Protein AF-H3C2M6-F1 (afdb_monomer_lite)

Radius of gyration: 15.04 Å; chains: 1; bounding box: 33×19×46 Å

Structure (mmCIF, N/CA/C/O backbone):
data_AF-H3C2M6-F1
#
_entry.id   AF-H3C2M6-F1
#
loop_
_atom_site.group_PDB
_atom_site.id
_atom_site.type_symbol
_atom_site.label_atom_id
_atom_site.label_alt_id
_atom_site.label_comp_id
_atom_site.label_asym_id
_atom_site.label_entity_id
_atom_site.label_seq_id
_atom_site.pdbx_PDB_ins_code
_atom_site.Cartn_x
_atom_site.Cartn_y
_atom_site.Cartn_z
_atom_site.occupancy
_atom_site.B_iso_or_equiv
_atom_site.auth_seq_id
_atom_site.auth_comp_id
_atom_site.auth_asym_id
_atom_site.auth_atom_id
_atom_site.pdbx_PDB_model_num
ATOM 1 N N . THR A 1 1 ? 4.477 -6.339 -20.507 1.00 64.62 1 THR A N 1
ATOM 2 C CA . THR A 1 1 ? 5.502 -5.365 -20.090 1.00 64.62 1 THR A CA 1
ATOM 3 C C . THR A 1 1 ? 5.878 -5.665 -18.657 1.00 64.62 1 THR A C 1
ATOM 5 O O . THR A 1 1 ? 4.995 -5.972 -17.864 1.00 64.62 1 THR A O 1
ATOM 8 N N . CYS A 1 2 ? 7.173 -5.678 -18.349 1.00 87.81 2 CYS A N 1
ATOM 9 C CA . CYS A 1 2 ? 7.687 -5.964 -17.011 1.00 87.81 2 CYS A CA 1
ATOM 10 C C . CYS A 1 2 ? 8.091 -4.642 -16.361 1.00 87.81 2 CYS A C 1
AT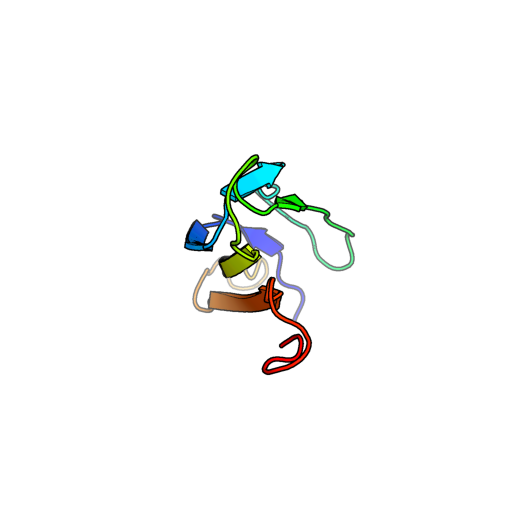OM 12 O O . CYS A 1 2 ? 8.991 -3.976 -16.865 1.00 87.81 2 CYS A O 1
ATOM 14 N N . TYR A 1 3 ? 7.422 -4.262 -15.275 1.00 94.69 3 TYR A N 1
ATOM 15 C CA . TYR A 1 3 ? 7.729 -3.027 -14.557 1.00 94.69 3 TYR A CA 1
ATOM 16 C C . TYR A 1 3 ? 8.528 -3.327 -13.295 1.00 94.69 3 TYR A C 1
ATOM 18 O O . TYR A 1 3 ? 8.235 -4.287 -12.581 1.00 94.69 3 TYR A O 1
ATOM 26 N N . THR A 1 4 ? 9.504 -2.473 -13.011 1.00 96.00 4 THR A N 1
ATOM 27 C CA . THR A 1 4 ? 10.149 -2.405 -11.701 1.00 96.00 4 THR A CA 1
ATOM 28 C C . THR A 1 4 ? 9.396 -1.377 -10.868 1.00 96.00 4 THR A C 1
ATOM 30 O O . THR A 1 4 ? 9.204 -0.242 -11.302 1.00 96.00 4 THR A O 1
ATOM 33 N N . LEU A 1 5 ? 8.960 -1.758 -9.673 1.00 97.31 5 LEU A N 1
ATOM 34 C CA . LEU A 1 5 ? 8.367 -0.815 -8.730 1.00 97.31 5 LEU A CA 1
ATOM 35 C C . LEU A 1 5 ? 9.487 0.036 -8.135 1.00 97.31 5 LEU A C 1
ATOM 37 O O . LEU A 1 5 ? 10.520 -0.509 -7.748 1.00 97.31 5 LEU A O 1
ATOM 41 N N . SER A 1 6 ? 9.304 1.349 -8.059 1.00 96.56 6 SER A N 1
ATOM 42 C CA . SER A 1 6 ? 10.320 2.280 -7.555 1.00 96.56 6 SER A CA 1
ATOM 43 C C . SER A 1 6 ? 9.695 3.471 -6.830 1.00 96.56 6 SER A C 1
ATOM 45 O O . SER A 1 6 ? 8.499 3.716 -6.963 1.00 96.56 6 SER A O 1
ATOM 47 N N . ASN A 1 7 ? 10.499 4.203 -6.056 1.00 96.44 7 ASN A N 1
ATOM 48 C CA . ASN A 1 7 ? 10.080 5.438 -5.381 1.00 96.44 7 ASN A CA 1
ATOM 49 C C . ASN A 1 7 ? 8.802 5.275 -4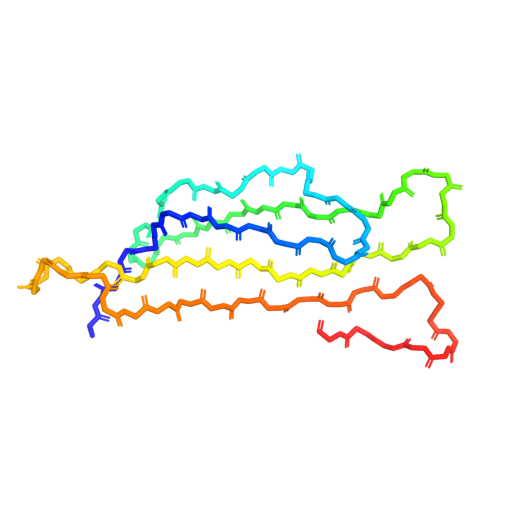.525 1.00 96.44 7 ASN A C 1
ATOM 51 O O . ASN A 1 7 ? 7.796 5.949 -4.778 1.00 96.44 7 ASN A O 1
ATOM 55 N N . PRO A 1 8 ? 8.804 4.366 -3.530 1.00 97.44 8 PRO A N 1
ATOM 56 C CA . PRO A 1 8 ? 7.629 4.139 -2.709 1.00 97.44 8 PRO A CA 1
ATOM 57 C C . PRO A 1 8 ? 7.216 5.397 -1.946 1.00 97.44 8 PRO A C 1
ATOM 59 O O . PRO A 1 8 ? 8.056 6.112 -1.395 1.00 97.44 8 PRO A O 1
ATOM 62 N N . ARG A 1 9 ? 5.907 5.630 -1.843 1.00 97.50 9 ARG A N 1
ATOM 63 C CA . ARG A 1 9 ? 5.332 6.667 -0.971 1.00 97.50 9 ARG A CA 1
ATOM 64 C C . ARG A 1 9 ? 4.208 6.077 -0.144 1.00 97.50 9 ARG A C 1
ATOM 66 O O . ARG A 1 9 ? 3.507 5.191 -0.618 1.00 97.50 9 ARG A O 1
ATOM 73 N N . VAL A 1 10 ? 4.035 6.577 1.074 1.00 98.06 10 VAL A N 1
ATOM 74 C CA . VAL A 1 10 ? 3.030 6.083 2.021 1.00 98.06 10 VAL A CA 1
ATOM 75 C C . VAL A 1 10 ? 2.221 7.239 2.561 1.00 98.06 10 VAL A C 1
ATOM 77 O O . VAL A 1 10 ? 2.778 8.252 2.982 1.00 98.06 10 VAL A O 1
ATOM 80 N N . PHE A 1 11 ? 0.913 7.042 2.607 1.00 98.12 11 PHE A N 1
ATOM 81 C CA . PHE A 1 11 ? -0.013 7.856 3.366 1.00 98.12 11 PHE A CA 1
ATOM 82 C C . PHE A 1 11 ? -0.810 6.953 4.310 1.00 98.12 11 PHE A C 1
ATOM 84 O O . PHE A 1 11 ? -1.454 6.000 3.870 1.00 98.12 11 PHE A O 1
ATOM 91 N N . MET A 1 12 ? -0.764 7.258 5.605 1.00 98.12 12 MET A N 1
ATOM 92 C CA . MET A 1 12 ? -1.528 6.555 6.633 1.00 98.12 12 MET A CA 1
ATOM 93 C C . MET A 1 12 ? -2.641 7.472 7.125 1.00 98.12 12 MET A C 1
ATOM 95 O O . MET A 1 12 ? -2.359 8.512 7.715 1.00 98.12 12 MET A O 1
ATOM 99 N N . GLU A 1 13 ? -3.888 7.065 6.912 1.00 98.31 13 GLU A N 1
ATOM 100 C CA . GLU A 1 13 ? -5.052 7.711 7.528 1.00 98.31 13 GLU A CA 1
ATOM 101 C C . GLU A 1 13 ? -5.192 7.260 8.992 1.00 98.31 13 GLU A C 1
ATOM 103 O O . GLU A 1 13 ? -5.550 8.033 9.876 1.00 98.31 13 GLU A O 1
ATOM 108 N N . SER A 1 14 ? -4.879 5.989 9.272 1.00 98.06 14 SER A N 1
ATOM 109 C CA . SER A 1 14 ? -4.909 5.419 10.619 1.00 98.06 14 SER A CA 1
ATOM 110 C C . SER A 1 14 ? -3.810 4.379 10.806 1.00 98.06 14 SER A C 1
ATOM 112 O O . SER A 1 14 ? -3.554 3.579 9.909 1.00 98.06 14 SER A O 1
ATOM 114 N N . GLY A 1 15 ? -3.181 4.356 11.982 1.00 97.75 15 GLY A N 1
ATOM 115 C CA . GLY A 1 15 ? -2.045 3.478 12.262 1.00 97.75 15 GLY A CA 1
ATOM 116 C C . GLY A 1 15 ? -0.712 4.060 11.786 1.00 97.75 15 GLY A C 1
ATOM 117 O O . GLY A 1 15 ? -0.546 5.275 11.709 1.00 97.75 15 GLY A O 1
ATOM 118 N N . LEU A 1 16 ? 0.257 3.189 11.517 1.00 97.50 16 LEU A N 1
ATOM 119 C CA . LEU A 1 16 ? 1.597 3.543 11.058 1.00 97.50 16 LEU A CA 1
ATOM 120 C C . LEU A 1 16 ? 2.182 2.482 10.114 1.00 97.50 16 LEU A C 1
ATOM 122 O O . LEU A 1 16 ? 1.769 1.323 10.119 1.00 97.50 16 LEU A O 1
ATOM 126 N N . CYS A 1 17 ? 3.178 2.893 9.332 1.00 97.00 17 CYS A N 1
ATOM 127 C CA . CYS A 1 17 ? 4.076 1.990 8.620 1.00 97.00 17 CYS A CA 1
ATOM 128 C C . CYS A 1 17 ? 5.145 1.514 9.610 1.00 97.00 17 CYS A C 1
ATOM 130 O O . CYS A 1 17 ? 5.932 2.330 10.087 1.00 97.00 17 CYS A O 1
ATOM 132 N N . GLU A 1 18 ? 5.136 0.230 9.955 1.00 96.50 18 GLU A N 1
ATOM 133 C CA . GLU A 1 18 ? 6.094 -0.355 10.899 1.00 96.50 18 GLU A CA 1
ATOM 134 C C . GLU A 1 18 ? 7.360 -0.811 10.166 1.00 96.50 18 GLU A C 1
ATOM 136 O O . GLU A 1 18 ? 8.460 -0.437 10.568 1.00 96.50 18 GLU A O 1
ATOM 141 N N . ASP A 1 19 ? 7.196 -1.488 9.024 1.00 95.88 19 ASP A N 1
ATOM 142 C CA . ASP A 1 19 ? 8.304 -1.832 8.130 1.00 95.88 19 ASP A CA 1
ATOM 143 C C . ASP A 1 19 ? 8.237 -0.986 6.853 1.00 95.88 19 ASP A C 1
ATOM 145 O O . ASP A 1 19 ? 7.240 -1.069 6.126 1.00 95.88 19 ASP A O 1
ATOM 149 N N . PRO A 1 20 ? 9.270 -0.184 6.535 1.00 93.38 20 PRO A N 1
ATOM 150 C CA . PRO A 1 20 ? 9.264 0.665 5.353 1.00 93.38 20 PRO A CA 1
ATOM 151 C C . PRO A 1 20 ? 9.217 -0.166 4.070 1.00 93.38 20 PRO A C 1
ATOM 153 O O . PRO A 1 20 ? 9.749 -1.275 3.991 1.00 93.38 20 PRO A O 1
ATOM 156 N N . LEU A 1 21 ? 8.604 0.399 3.034 1.00 96.62 21 LEU A N 1
ATOM 157 C CA . LEU A 1 21 ? 8.524 -0.257 1.739 1.00 96.62 21 LEU A CA 1
ATOM 158 C C . 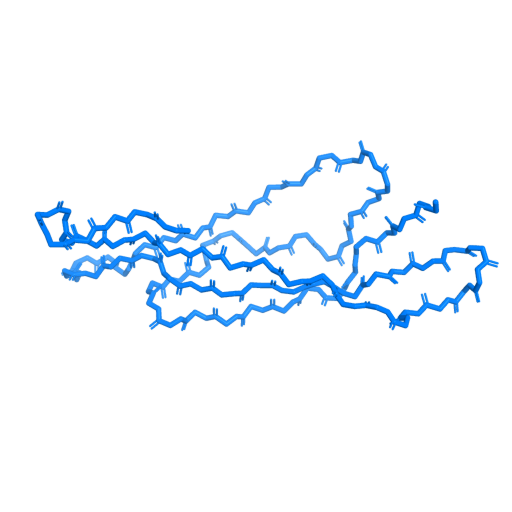LEU A 1 21 ? 9.906 -0.391 1.091 1.00 96.62 21 LEU A C 1
ATOM 160 O O . LEU A 1 21 ? 10.683 0.570 1.110 1.00 96.62 21 LEU A O 1
ATOM 164 N N . PRO A 1 22 ? 10.198 -1.535 0.443 1.00 97.00 22 PRO A N 1
ATOM 165 C CA . PRO A 1 22 ? 11.415 -1.687 -0.336 1.00 97.00 22 PRO A CA 1
ATOM 166 C C . PRO A 1 22 ? 11.523 -0.583 -1.397 1.00 97.00 22 PRO A C 1
ATOM 168 O O . PRO A 1 22 ? 10.551 -0.352 -2.123 1.00 97.00 22 PRO A O 1
ATOM 171 N N . PRO A 1 23 ? 12.682 0.087 -1.528 1.00 96.00 23 PRO A N 1
ATOM 172 C CA . PRO A 1 23 ? 12.843 1.222 -2.436 1.00 96.00 23 PRO A CA 1
ATOM 173 C C . PRO A 1 23 ? 12.711 0.832 -3.914 1.00 96.00 23 PRO A C 1
ATOM 175 O O . PRO A 1 23 ? 12.340 1.672 -4.734 1.00 96.00 23 PRO A O 1
ATOM 178 N N . MET A 1 24 ? 12.999 -0.433 -4.248 1.00 96.44 24 MET A N 1
ATOM 179 C CA . MET A 1 24 ? 12.803 -1.012 -5.575 1.00 96.44 24 MET A CA 1
ATOM 180 C C . MET A 1 24 ? 12.343 -2.472 -5.479 1.00 96.44 24 MET A C 1
ATOM 182 O O . MET A 1 24 ? 12.838 -3.218 -4.634 1.00 96.44 24 MET A O 1
ATOM 186 N N . VAL A 1 25 ? 11.449 -2.894 -6.375 1.00 97.12 25 VAL A N 1
ATOM 187 C CA . VAL A 1 25 ? 11.001 -4.292 -6.505 1.00 97.12 25 VAL A CA 1
ATOM 188 C C . VAL A 1 25 ? 11.025 -4.684 -7.975 1.00 97.12 25 VAL A C 1
ATOM 190 O O . VAL A 1 25 ? 10.323 -4.093 -8.793 1.00 97.12 25 VAL A O 1
ATOM 193 N N . GLY A 1 26 ? 11.862 -5.662 -8.318 1.00 95.56 26 GLY A N 1
ATOM 194 C CA . GLY A 1 26 ? 11.990 -6.140 -9.694 1.00 95.56 26 GLY A CA 1
ATOM 195 C C . GLY A 1 26 ? 10.754 -6.914 -10.182 1.00 95.56 26 GLY A C 1
ATOM 196 O O . GLY A 1 26 ? 9.960 -7.394 -9.367 1.00 95.56 26 GLY A O 1
ATOM 197 N N . PRO A 1 27 ? 10.601 -7.092 -11.505 1.00 93.50 27 PRO A N 1
ATOM 198 C CA . PRO A 1 27 ? 9.536 -7.913 -12.069 1.00 93.50 27 PRO A CA 1
ATOM 199 C C . PRO A 1 27 ? 9.575 -9.339 -11.513 1.00 93.50 27 PRO A C 1
ATOM 201 O O . PRO A 1 27 ? 10.642 -9.942 -11.425 1.00 93.50 27 PRO A O 1
ATOM 204 N N . CYS A 1 28 ? 8.408 -9.884 -11.161 1.00 91.50 28 CYS A N 1
ATOM 205 C CA . CYS A 1 28 ? 8.258 -11.233 -10.596 1.00 91.50 28 CYS A CA 1
ATOM 206 C C . CYS A 1 28 ? 9.016 -11.482 -9.273 1.00 91.50 28 CYS A C 1
ATOM 208 O O . CYS A 1 28 ? 9.094 -12.629 -8.832 1.00 91.50 28 CYS A O 1
ATOM 210 N N . SER A 1 29 ? 9.528 -10.437 -8.617 1.00 94.94 29 SER A N 1
ATOM 211 C CA . SER A 1 29 ? 10.158 -10.537 -7.300 1.00 94.94 29 SER A CA 1
ATOM 212 C C . SER A 1 29 ? 9.137 -10.277 -6.187 1.00 94.94 29 SER A C 1
ATOM 214 O O . SER A 1 29 ? 8.367 -9.319 -6.283 1.00 94.94 29 SER A O 1
ATOM 216 N N . PRO A 1 30 ? 9.117 -11.083 -5.111 1.00 93.88 30 PRO A N 1
ATOM 217 C CA . PRO A 1 30 ? 8.282 -10.800 -3.952 1.00 93.88 30 PRO A CA 1
ATOM 218 C C . PRO A 1 30 ? 8.837 -9.615 -3.148 1.00 93.88 30 PRO A C 1
ATOM 220 O O . PRO A 1 30 ? 10.048 -9.405 -3.076 1.00 93.88 30 PRO A O 1
ATOM 223 N N . ALA A 1 31 ? 7.942 -8.872 -2.501 1.00 94.12 31 ALA A N 1
ATOM 224 C CA . ALA A 1 31 ? 8.263 -7.806 -1.560 1.00 94.12 31 ALA A CA 1
ATOM 225 C C . ALA A 1 31 ? 7.258 -7.821 -0.404 1.00 94.12 31 ALA A C 1
ATOM 227 O O . ALA A 1 31 ? 6.096 -8.183 -0.590 1.00 94.12 31 ALA A O 1
ATOM 228 N N . THR A 1 32 ? 7.708 -7.427 0.783 1.00 94.75 32 THR A N 1
ATOM 229 C CA . THR A 1 32 ? 6.894 -7.395 2.002 1.00 94.75 32 THR A CA 1
ATOM 230 C C . THR A 1 32 ? 7.068 -6.062 2.717 1.00 94.75 32 THR A C 1
ATOM 232 O O . THR A 1 32 ? 8.140 -5.465 2.680 1.00 94.75 32 THR A O 1
ATOM 235 N N . THR A 1 33 ? 6.010 -5.611 3.377 1.00 95.75 33 THR A N 1
ATOM 236 C CA . THR A 1 33 ? 5.963 -4.429 4.245 1.00 95.75 33 THR A CA 1
ATOM 237 C C . THR A 1 33 ? 4.881 -4.676 5.296 1.00 95.75 33 THR A C 1
ATOM 239 O O . THR A 1 33 ? 3.999 -5.515 5.082 1.00 95.75 33 THR A O 1
ATOM 242 N N . MET A 1 34 ? 4.952 -3.980 6.428 1.00 97.06 34 MET A N 1
ATOM 243 C CA . MET A 1 34 ? 4.030 -4.149 7.542 1.00 97.06 34 MET A CA 1
ATOM 244 C C . MET A 1 34 ? 3.456 -2.802 7.964 1.00 97.06 34 MET A C 1
ATOM 246 O O . MET A 1 34 ? 4.183 -1.845 8.238 1.00 97.06 34 MET A O 1
ATOM 250 N N . PHE A 1 35 ? 2.131 -2.764 8.059 1.00 97.88 35 PHE A N 1
ATOM 251 C CA . PHE A 1 35 ? 1.371 -1.641 8.585 1.00 97.88 35 PHE A CA 1
ATOM 252 C C . PHE A 1 35 ? 0.635 -2.094 9.833 1.00 97.88 35 PHE A C 1
ATOM 254 O O . PHE A 1 35 ? 0.033 -3.169 9.849 1.00 97.88 35 PHE A O 1
ATOM 261 N N . ASN A 1 36 ? 0.667 -1.267 10.869 1.00 97.62 36 ASN A N 1
ATOM 262 C CA . ASN A 1 36 ? 0.116 -1.625 12.163 1.00 97.62 36 ASN A CA 1
ATOM 263 C C . ASN A 1 36 ? -0.748 -0.502 12.726 1.00 97.62 36 ASN A C 1
ATOM 265 O O . ASN A 1 36 ? -0.589 0.672 12.392 1.00 97.62 36 ASN A O 1
ATOM 269 N N . LYS A 1 37 ? -1.682 -0.863 13.603 1.00 97.69 37 LYS A N 1
ATOM 270 C CA . LYS A 1 37 ? -2.463 0.119 14.355 1.00 97.69 37 LYS A CA 1
ATOM 271 C C . LYS A 1 37 ? -1.568 0.857 15.344 1.00 97.69 37 LYS A C 1
ATOM 273 O O . LYS A 1 37 ? -0.568 0.335 15.829 1.00 97.69 37 LYS A O 1
ATOM 278 N N . THR A 1 38 ? -1.992 2.045 15.749 1.00 97.38 38 THR A N 1
ATOM 279 C CA . THR A 1 38 ? -1.327 2.773 16.832 1.00 97.38 38 THR A CA 1
ATOM 280 C C . THR A 1 38 ? -1.486 2.005 18.147 1.00 97.38 38 THR A C 1
ATOM 282 O O . THR A 1 38 ? -2.607 1.697 18.567 1.00 97.38 38 THR A O 1
ATOM 285 N N . THR A 1 39 ? -0.381 1.665 18.808 1.00 96.62 39 THR A N 1
ATOM 286 C CA . THR A 1 39 ? -0.394 0.942 20.090 1.00 96.62 39 THR A CA 1
ATOM 287 C C . THR A 1 39 ? -1.184 1.711 21.150 1.00 96.62 39 THR A C 1
ATOM 289 O O . THR A 1 39 ? -1.074 2.928 21.260 1.00 96.62 39 THR A O 1
ATOM 292 N N . GLY A 1 40 ? -2.017 1.006 21.921 1.00 95.81 40 GLY A N 1
ATOM 293 C CA . GLY A 1 40 ? -2.841 1.607 22.980 1.00 95.81 40 GLY A CA 1
ATOM 294 C C . GLY A 1 40 ? -4.088 2.372 22.512 1.00 95.81 40 GLY A C 1
ATOM 295 O O . GLY A 1 40 ? -4.890 2.761 23.354 1.00 95.81 40 GLY A O 1
ATOM 296 N N . ALA A 1 41 ? -4.303 2.550 21.203 1.00 96.62 41 ALA A N 1
ATOM 297 C CA . ALA A 1 41 ? -5.483 3.235 20.666 1.00 96.62 41 ALA A CA 1
ATOM 298 C C . ALA A 1 41 ? -6.522 2.257 20.087 1.00 96.62 41 ALA A C 1
ATOM 300 O O . ALA A 1 41 ? -6.161 1.235 19.498 1.00 96.62 41 ALA A O 1
ATOM 301 N N . ALA A 1 42 ? -7.814 2.582 20.192 1.00 96.69 42 ALA A N 1
ATOM 302 C CA . ALA A 1 42 ? -8.908 1.845 19.543 1.00 96.69 42 ALA A CA 1
ATOM 303 C C . ALA A 1 42 ? -9.032 2.215 18.049 1.00 96.69 42 ALA A C 1
ATOM 305 O O . ALA A 1 42 ? -10.080 2.646 17.577 1.00 96.69 42 ALA A O 1
ATOM 306 N N . THR A 1 43 ? -7.925 2.098 17.316 1.00 97.12 43 THR A N 1
ATOM 307 C CA . THR A 1 43 ? -7.808 2.405 15.886 1.00 97.12 43 THR A CA 1
ATOM 308 C C . THR A 1 43 ? -7.402 1.177 15.082 1.00 97.12 43 THR A C 1
ATOM 310 O O . THR A 1 43 ? -6.869 0.204 15.628 1.00 97.12 43 THR A O 1
ATOM 313 N N . GLY A 1 44 ? -7.702 1.220 13.784 1.00 97.50 44 GLY A N 1
ATOM 314 C CA . GLY A 1 44 ? -7.278 0.226 12.805 1.00 97.50 44 GLY A CA 1
ATOM 315 C C . GLY A 1 44 ? -5.943 0.583 12.144 1.00 97.50 44 GLY A C 1
ATOM 316 O O . GLY A 1 44 ? -5.188 1.414 12.651 1.00 97.50 44 GLY A O 1
ATOM 317 N N . ALA A 1 45 ? -5.685 -0.033 10.993 1.00 98.25 45 ALA A N 1
ATOM 318 C CA . ALA 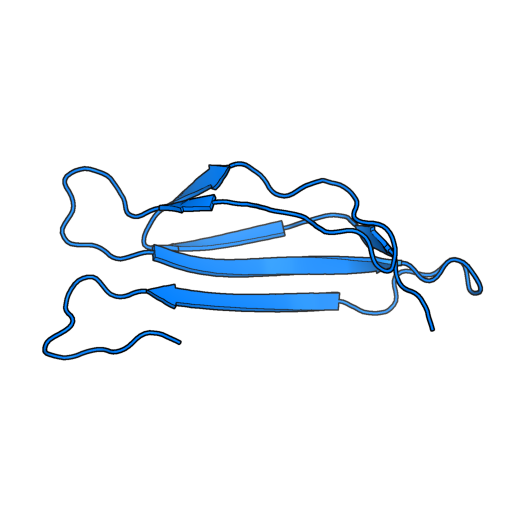A 1 45 ? -4.618 0.346 10.072 1.00 98.25 45 ALA A CA 1
ATOM 319 C C . ALA A 1 45 ? -5.243 0.624 8.700 1.00 98.25 45 ALA A C 1
ATOM 321 O O . ALA A 1 45 ? -5.816 -0.275 8.084 1.00 98.25 45 ALA A O 1
ATOM 322 N N . VAL A 1 46 ? -5.181 1.875 8.253 1.00 98.44 46 VAL A N 1
ATOM 323 C CA . VAL A 1 46 ? -5.805 2.342 7.010 1.00 98.44 46 VAL A CA 1
ATOM 324 C C . VAL A 1 46 ? -4.816 3.238 6.291 1.00 98.44 46 VAL A C 1
ATOM 326 O O . VAL A 1 46 ? -4.317 4.206 6.871 1.00 98.44 46 VAL A O 1
ATOM 329 N N . GLY A 1 47 ? -4.533 2.931 5.034 1.00 98.25 47 GLY A N 1
ATOM 330 C CA . GLY A 1 47 ? -3.547 3.677 4.278 1.00 98.25 47 GLY A CA 1
ATOM 331 C C . GLY A 1 47 ? -3.564 3.377 2.793 1.00 98.25 47 GLY A C 1
ATOM 332 O O . GLY A 1 47 ? -4.244 2.476 2.301 1.00 98.25 47 GLY A O 1
ATOM 333 N N . VAL A 1 48 ? -2.782 4.175 2.082 1.00 98.38 48 VAL A N 1
ATOM 334 C CA . VAL A 1 48 ? -2.464 3.987 0.673 1.00 98.38 48 VAL A CA 1
ATOM 335 C C . VAL A 1 48 ? -0.958 4.079 0.539 1.00 98.38 48 VAL A C 1
ATOM 337 O O . VAL A 1 48 ? -0.332 4.986 1.090 1.00 98.38 48 VAL A O 1
ATOM 340 N N . PHE A 1 49 ? -0.367 3.168 -0.219 1.00 98.00 49 PHE A N 1
ATOM 341 C CA . PHE A 1 49 ? 1.005 3.323 -0.666 1.00 98.00 49 PHE A CA 1
ATOM 342 C C . PHE A 1 49 ? 1.083 3.247 -2.180 1.00 98.00 49 PHE A C 1
ATOM 344 O O . PHE A 1 49 ? 0.232 2.651 -2.843 1.00 98.00 49 PHE A O 1
ATOM 351 N N . THR A 1 50 ? 2.108 3.879 -2.732 1.00 98.00 50 THR A N 1
ATOM 352 C CA . THR A 1 50 ? 2.291 3.975 -4.173 1.00 98.00 50 THR A CA 1
ATOM 353 C C . THR A 1 50 ? 3.694 3.587 -4.582 1.00 98.00 50 THR A C 1
ATOM 355 O O . THR A 1 50 ? 4.624 3.767 -3.804 1.00 98.00 50 THR A O 1
ATOM 358 N N . TYR A 1 51 ? 3.839 3.142 -5.824 1.00 98.00 51 TYR A N 1
ATOM 359 C CA . TYR A 1 51 ? 5.113 2.960 -6.507 1.00 98.00 51 TYR A CA 1
ATOM 360 C C . TYR A 1 51 ? 5.039 3.558 -7.907 1.00 98.00 51 TYR A C 1
ATOM 362 O O . TYR A 1 51 ? 4.059 3.340 -8.622 1.00 98.00 51 TYR A O 1
ATOM 370 N N . ASP A 1 52 ? 6.101 4.236 -8.322 1.00 97.38 52 ASP A N 1
ATOM 371 C CA . ASP A 1 52 ? 6.317 4.575 -9.723 1.00 97.38 52 ASP A CA 1
ATOM 372 C C . ASP A 1 52 ? 6.648 3.279 -10.488 1.00 97.38 52 ASP A C 1
ATOM 374 O O . ASP A 1 52 ? 7.497 2.482 -10.062 1.00 97.38 52 ASP A O 1
ATOM 378 N N . LEU A 1 53 ? 5.966 3.047 -11.610 1.00 96.56 53 LEU A N 1
ATOM 379 C CA . LEU A 1 53 ? 6.171 1.887 -12.475 1.00 96.56 53 LEU A CA 1
ATOM 380 C C . LEU A 1 53 ? 7.249 2.206 -13.510 1.00 96.56 53 LEU A C 1
ATOM 382 O O . LEU A 1 53 ? 6.971 2.830 -14.534 1.00 96.56 53 LEU A O 1
ATOM 386 N N . PHE A 1 54 ? 8.470 1.745 -13.250 1.00 95.50 54 PHE A N 1
ATOM 387 C CA . PHE A 1 54 ? 9.597 1.912 -14.159 1.00 95.50 54 PHE A CA 1
ATOM 388 C C . PHE A 1 54 ? 9.562 0.874 -15.281 1.00 95.50 54 PHE A C 1
ATOM 390 O O . PHE A 1 54 ? 9.619 -0.332 -15.015 1.00 95.50 54 PHE A O 1
ATOM 397 N N . ASN A 1 55 ? 9.506 1.331 -16.531 1.00 93.81 55 ASN A N 1
ATOM 398 C CA . ASN A 1 55 ? 9.658 0.486 -17.709 1.00 93.81 55 ASN A CA 1
ATOM 399 C C . ASN A 1 55 ? 11.094 0.567 -18.235 1.00 93.81 55 ASN A C 1
ATOM 401 O O . ASN A 1 55 ? 11.506 1.596 -18.768 1.00 93.81 55 ASN A O 1
ATOM 405 N N . ALA A 1 56 ? 11.843 -0.531 -18.138 1.00 89.75 56 ALA A N 1
ATOM 406 C CA . ALA A 1 56 ? 13.230 -0.570 -18.596 1.00 89.75 56 ALA A CA 1
ATOM 407 C C . ALA A 1 56 ? 13.366 -0.447 -20.125 1.00 89.75 56 ALA A C 1
ATOM 409 O O . ALA A 1 56 ? 14.345 0.129 -20.595 1.00 89.75 56 ALA A O 1
ATOM 410 N N . ASP A 1 57 ? 12.384 -0.932 -20.895 1.00 90.56 57 ASP A N 1
ATOM 411 C CA . ASP A 1 57 ? 12.432 -0.913 -22.364 1.00 90.56 57 ASP A CA 1
ATOM 412 C C . ASP A 1 57 ? 12.270 0.510 -22.921 1.00 90.56 57 ASP A C 1
ATOM 414 O O . ASP A 1 57 ? 12.852 0.860 -23.946 1.00 90.56 57 ASP A O 1
ATOM 418 N N . LEU A 1 58 ? 11.471 1.336 -22.236 1.00 91.50 58 LEU A N 1
ATOM 419 C CA . LEU A 1 58 ? 11.188 2.727 -22.614 1.00 91.50 58 LEU A CA 1
ATOM 420 C C . LEU A 1 58 ? 11.993 3.745 -21.794 1.00 91.50 58 LEU A C 1
ATOM 422 O O . LEU A 1 58 ? 11.996 4.929 -22.126 1.00 91.50 58 LEU A O 1
ATOM 426 N N . ASN A 1 59 ? 12.676 3.285 -20.742 1.00 88.00 59 ASN A N 1
ATOM 427 C CA . ASN A 1 59 ? 13.360 4.106 -19.747 1.00 88.00 59 ASN A CA 1
ATOM 428 C C . ASN A 1 59 ? 12.460 5.222 -19.171 1.00 88.00 59 ASN A C 1
ATOM 430 O O . ASN A 1 59 ? 12.871 6.380 -19.077 1.00 88.00 59 ASN A O 1
ATOM 434 N N . ASP A 1 60 ? 11.220 4.879 -18.807 1.00 90.75 60 ASP A N 1
ATOM 435 C CA . ASP A 1 60 ? 10.213 5.827 -18.315 1.00 90.75 60 ASP A CA 1
ATOM 436 C C . ASP A 1 60 ? 9.546 5.389 -16.997 1.00 90.75 60 ASP A C 1
ATOM 438 O O . ASP A 1 60 ? 9.654 4.240 -16.572 1.00 90.75 60 ASP A O 1
ATOM 442 N N . TYR A 1 61 ? 8.876 6.344 -16.341 1.00 91.19 61 TYR A N 1
ATOM 443 C CA . TYR A 1 61 ? 8.135 6.175 -15.079 1.00 91.19 61 TYR A CA 1
ATOM 444 C C . TYR A 1 61 ? 6.685 6.668 -15.233 1.00 91.19 61 TYR A C 1
ATOM 446 O O . TYR A 1 61 ? 6.114 7.286 -14.338 1.00 91.19 61 TYR A O 1
ATOM 454 N N . ASN A 1 62 ? 6.093 6.474 -16.414 1.00 88.31 62 ASN A N 1
ATOM 455 C CA . ASN A 1 62 ? 4.854 7.156 -16.816 1.00 88.31 62 ASN A CA 1
ATOM 456 C C . ASN A 1 62 ? 3.581 6.661 -16.106 1.00 88.31 62 ASN A C 1
ATOM 458 O O . ASN A 1 62 ? 2.492 7.191 -16.341 1.00 88.31 62 ASN A O 1
ATOM 462 N N . HIS A 1 63 ? 3.689 5.650 -15.247 1.00 91.94 63 HIS A N 1
ATOM 463 C CA . HIS A 1 63 ? 2.554 5.073 -14.540 1.00 91.94 63 HIS A CA 1
ATOM 464 C C . HIS A 1 63 ? 2.827 4.964 -13.041 1.00 91.94 63 HIS A C 1
ATOM 466 O O . HIS A 1 63 ? 3.964 4.795 -12.608 1.00 91.94 63 HIS A O 1
ATOM 472 N N . LEU A 1 64 ? 1.751 5.020 -12.259 1.00 95.62 64 LEU A N 1
ATOM 473 C CA . LEU A 1 64 ? 1.770 4.900 -10.808 1.00 95.62 64 LEU A CA 1
ATOM 474 C C . LEU A 1 64 ? 0.901 3.708 -10.402 1.00 95.62 64 LEU A C 1
ATOM 476 O O . LEU A 1 64 ? -0.263 3.621 -10.793 1.00 95.62 64 LEU A O 1
ATOM 480 N N . LEU A 1 65 ? 1.455 2.807 -9.600 1.00 96.38 65 LEU A N 1
ATOM 481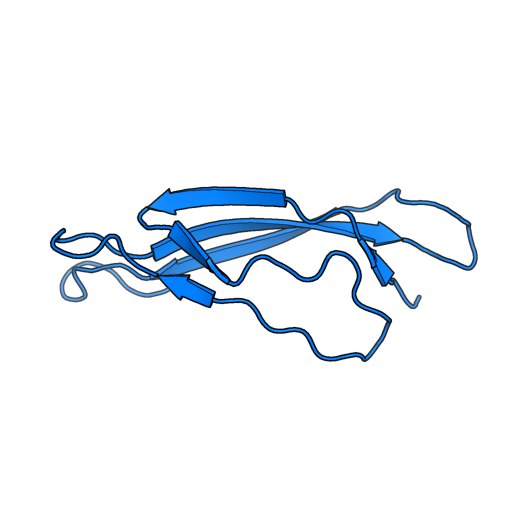 C CA . LEU A 1 65 ? 0.693 1.801 -8.872 1.00 96.38 65 LEU A CA 1
ATOM 482 C C . LEU A 1 65 ? 0.278 2.404 -7.534 1.00 96.38 65 LEU A C 1
ATOM 484 O O . LEU A 1 65 ? 1.136 2.886 -6.802 1.00 96.38 65 LEU A O 1
ATOM 488 N N . ALA A 1 66 ? -1.006 2.343 -7.199 1.00 97.88 66 ALA A N 1
ATOM 489 C CA . ALA A 1 66 ? -1.513 2.685 -5.876 1.00 97.88 66 ALA A CA 1
ATOM 490 C C . ALA A 1 66 ? -2.210 1.466 -5.273 1.00 97.88 66 ALA A C 1
ATOM 492 O O . ALA A 1 66 ? -3.045 0.839 -5.926 1.00 97.88 66 ALA A O 1
ATOM 493 N N . ILE A 1 67 ? -1.859 1.135 -4.036 1.00 97.44 67 ILE A N 1
ATOM 494 C CA . ILE A 1 67 ? -2.455 0.046 -3.268 1.00 97.44 67 ILE A CA 1
ATOM 495 C C . ILE A 1 67 ? -3.058 0.657 -2.013 1.00 97.44 67 ILE A C 1
ATOM 497 O O . ILE A 1 67 ? -2.370 1.334 -1.251 1.00 97.44 67 ILE A O 1
ATOM 501 N N . MET A 1 68 ? -4.349 0.418 -1.821 1.00 98.31 68 MET A N 1
ATOM 502 C CA . MET A 1 68 ? -5.102 0.836 -0.647 1.00 98.31 68 MET A CA 1
ATOM 503 C C . MET A 1 68 ? -5.392 -0.382 0.218 1.00 98.31 68 MET A C 1
ATOM 505 O O . MET A 1 68 ? -5.614 -1.474 -0.304 1.00 98.31 68 MET A O 1
ATOM 509 N N . PHE A 1 69 ? -5.366 -0.180 1.528 1.00 98.12 69 PHE A N 1
ATOM 510 C CA . PHE A 1 69 ? -5.831 -1.156 2.499 1.00 98.12 69 PHE A CA 1
ATOM 511 C 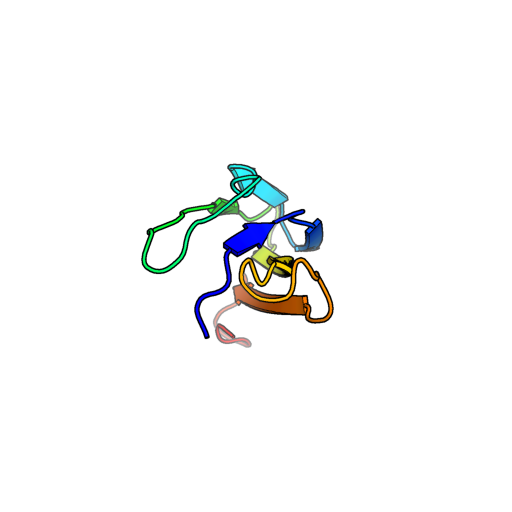C . PHE A 1 69 ? -6.585 -0.438 3.616 1.00 98.12 69 PHE A C 1
ATOM 513 O O . PHE A 1 69 ? -6.234 0.673 4.028 1.00 98.12 69 PHE A O 1
ATOM 520 N N . SER A 1 70 ? -7.612 -1.095 4.139 1.00 98.25 70 SER A N 1
ATOM 521 C CA . SER A 1 70 ? -8.402 -0.619 5.262 1.00 98.25 70 SER A CA 1
ATOM 522 C C . SER A 1 70 ? -8.734 -1.778 6.188 1.00 98.25 70 SER A C 1
ATOM 524 O O . SER A 1 70 ? -9.544 -2.645 5.869 1.00 98.25 70 SER A O 1
ATOM 526 N N . VAL A 1 71 ? -8.101 -1.798 7.358 1.00 98.19 71 VAL A N 1
ATOM 527 C CA . VAL A 1 71 ? -8.321 -2.810 8.392 1.00 98.19 71 VAL A CA 1
ATOM 528 C C . VAL A 1 71 ? -8.892 -2.119 9.629 1.00 98.19 71 VAL A C 1
ATOM 530 O O . VAL A 1 71 ? -8.129 -1.546 10.413 1.00 98.19 71 VAL A O 1
ATOM 533 N N . PRO A 1 72 ? -10.222 -2.132 9.825 1.00 97.69 72 PRO A N 1
ATOM 534 C CA . PRO A 1 72 ? -10.860 -1.436 10.934 1.00 97.69 72 PRO A CA 1
ATOM 535 C C . PRO A 1 72 ? -10.628 -2.147 12.273 1.00 97.69 72 PRO A C 1
ATOM 537 O O . PRO A 1 72 ? -10.457 -3.366 12.341 1.00 97.69 72 PRO A O 1
ATOM 540 N N . PHE A 1 73 ? -10.675 -1.369 13.359 1.00 97.38 73 PHE A N 1
ATOM 541 C CA . PHE A 1 73 ? -10.693 -1.904 14.723 1.00 97.38 73 PHE A CA 1
ATOM 542 C C . PHE A 1 73 ? -12.049 -2.532 15.066 1.00 97.38 73 PHE A C 1
ATOM 544 O O . PHE A 1 73 ? -12.109 -3.668 15.535 1.00 97.38 73 PHE A O 1
ATOM 551 N N . ASP A 1 74 ? -13.136 -1.799 14.813 1.00 96.31 74 ASP A N 1
ATOM 552 C CA . ASP A 1 74 ? -14.493 -2.264 15.084 1.00 96.31 74 ASP A CA 1
ATOM 553 C C . ASP A 1 74 ? -15.009 -3.130 13.930 1.00 96.31 74 ASP A C 1
ATOM 555 O O . ASP A 1 74 ? -15.400 -2.635 12.872 1.00 96.31 74 ASP A O 1
ATOM 559 N N . ARG A 1 75 ? -15.014 -4.445 14.158 1.00 94.25 75 ARG A N 1
ATOM 560 C CA . ARG A 1 75 ? -15.502 -5.442 13.198 1.00 94.25 75 ARG A CA 1
ATOM 561 C C . ARG A 1 75 ? -16.994 -5.742 13.303 1.00 94.25 75 ARG A C 1
ATOM 563 O O . ARG A 1 75 ? -17.498 -6.541 12.522 1.00 94.25 75 ARG A O 1
ATOM 570 N N . VAL A 1 76 ? -17.699 -5.141 14.261 1.00 96.94 76 VAL A N 1
ATOM 571 C CA . VAL A 1 76 ? -19.162 -5.251 14.334 1.00 96.94 76 VAL A CA 1
ATOM 572 C C . VAL A 1 76 ? -19.793 -4.379 13.250 1.00 96.94 76 VAL A C 1
ATOM 574 O O . VAL A 1 76 ? -20.772 -4.785 12.630 1.00 96.94 76 VAL A O 1
ATOM 577 N N . LEU A 1 77 ? -19.210 -3.201 13.004 1.00 95.56 77 LEU A N 1
ATOM 578 C CA . LEU A 1 77 ? -19.723 -2.220 12.044 1.00 95.56 77 LEU A CA 1
ATOM 579 C C . LEU A 1 77 ? -18.995 -2.232 10.694 1.00 95.56 77 LEU A C 1
ATOM 581 O O . LEU A 1 77 ? -19.598 -1.873 9.682 1.00 95.56 77 LEU A O 1
ATOM 585 N N . TYR A 1 78 ? -17.718 -2.629 10.660 1.00 96.88 78 TYR A N 1
ATOM 586 C CA . TYR A 1 78 ? -16.874 -2.492 9.471 1.00 96.88 78 TYR A CA 1
ATOM 587 C C . TYR A 1 78 ? -16.179 -3.799 9.071 1.00 96.88 78 TYR A C 1
ATOM 589 O O . TYR A 1 78 ? -15.942 -4.691 9.882 1.00 96.88 78 TYR A O 1
ATOM 597 N N . SER A 1 79 ? -15.826 -3.898 7.789 1.00 97.62 79 SER A N 1
ATOM 598 C CA . SER A 1 79 ? -15.074 -5.012 7.195 1.00 97.62 79 SER A CA 1
ATOM 599 C C . SER A 1 79 ? -13.774 -4.514 6.571 1.00 97.62 79 SER A C 1
ATOM 601 O O . SER A 1 79 ? -13.609 -3.313 6.354 1.00 97.62 79 SER A O 1
ATOM 603 N N . ASN A 1 80 ? -12.861 -5.442 6.291 1.00 97.81 80 ASN A N 1
ATOM 604 C CA . ASN A 1 80 ? -11.622 -5.119 5.595 1.00 97.81 80 ASN A CA 1
ATOM 605 C C . ASN A 1 80 ? -11.899 -4.751 4.130 1.00 97.81 80 ASN A C 1
ATOM 607 O O . ASN A 1 80 ? -12.780 -5.352 3.510 1.00 97.81 80 ASN A O 1
ATOM 611 N N . TRP A 1 81 ? -11.096 -3.835 3.595 1.00 94.81 81 TRP A N 1
ATOM 612 C CA . TRP A 1 81 ? -11.029 -3.485 2.175 1.00 94.81 81 TRP A CA 1
ATOM 613 C C . TRP A 1 81 ? -9.581 -3.393 1.709 1.00 94.81 81 TRP A C 1
ATOM 615 O O . TRP A 1 81 ? -8.715 -3.067 2.556 1.00 94.81 81 TRP A O 1
#

Secondary structure (DSSP, 8-state):
-PEEEEEEEEEEEESEEEEPPPSEE-TT-----EEEPPTTSS--EEEEEEEEEEETTTTEEEEEEEEEEEE-S-TTT----

Sequence (81 aa):
TCYTLSNPRVFMESGLCEDPLPPMVGPCSPATTMFNKTTGAATGAVGVFTYDLFNADLNDYNHLLAIMFSVPFDRVLYSNW

InterPro domains:
  IPR009104 Sea anemone actinoporin-like [PF06369] (36-81)
  IPR015926 Cytolysin/lectin [G3DSA:2.60.270.20] (1-81)
  IPR015926 Cytolysin/lectin [SSF63724] (3-81)
  IPR050677 Actinoporin Pore-Forming Toxin [PTHR40388] (3-81)

Foldseek 3Di:
DWWKWADKDKDWPFFDWPFDWDRIHGGPGDTDTDTAGDPPDLFGTWIKMKTQTQDPVVRDRPDMDIDTWDGGSDPVPDDID

Organism: Tetraodon nigroviridis (NCBI:txid99883)

pLDDT: mean 95.56, std 4.3, range [64.62, 98.44]